Protein AF-A0A2E1UK47-F1 (afdb_monomer_lite)

Structure (mmCIF, N/CA/C/O backbone):
data_AF-A0A2E1UK47-F1
#
_entry.id   AF-A0A2E1UK47-F1
#
loop_
_atom_site.group_PDB
_atom_site.id
_atom_site.type_symbol
_atom_site.label_atom_id
_atom_site.label_alt_id
_atom_site.label_comp_id
_atom_site.label_asym_id
_atom_site.label_entity_id
_atom_site.label_seq_id
_atom_site.pdbx_PDB_ins_code
_atom_site.Cartn_x
_atom_site.Cartn_y
_atom_site.Cartn_z
_atom_site.occupancy
_atom_site.B_iso_or_equiv
_atom_site.auth_seq_id
_atom_site.auth_comp_id
_atom_site.auth_asym_id
_atom_site.auth_atom_id
_atom_site.pdbx_PDB_model_num
ATOM 1 N N . MET A 1 1 ? 25.876 14.463 -24.691 1.00 46.16 1 MET A N 1
ATOM 2 C CA . MET A 1 1 ? 25.428 14.426 -23.279 1.00 46.16 1 MET A CA 1
ATOM 3 C C . MET A 1 1 ? 24.892 13.033 -22.972 1.00 46.16 1 MET A C 1
ATOM 5 O O . MET A 1 1 ? 23.889 12.646 -23.553 1.00 46.16 1 MET A O 1
ATOM 9 N N . GLN A 1 2 ? 25.603 12.233 -22.170 1.00 40.22 2 GLN A N 1
ATOM 10 C CA . GLN A 1 2 ? 25.129 10.902 -21.774 1.00 40.22 2 GLN A CA 1
ATOM 11 C C . GLN A 1 2 ? 24.229 11.047 -20.547 1.00 40.22 2 GLN A C 1
ATOM 13 O O . GLN A 1 2 ? 24.690 11.440 -19.477 1.00 40.22 2 GLN A O 1
ATOM 18 N N . PHE A 1 3 ? 22.944 10.741 -20.700 1.00 48.66 3 PHE A N 1
ATOM 19 C CA . PHE A 1 3 ? 22.053 10.570 -19.560 1.00 48.66 3 PHE A CA 1
ATOM 20 C C . PHE A 1 3 ? 22.356 9.213 -18.932 1.00 48.66 3 PHE A C 1
ATOM 22 O O . PHE A 1 3 ? 21.842 8.182 -19.358 1.00 48.66 3 PHE A O 1
ATOM 29 N N . GLN A 1 4 ? 23.231 9.202 -17.929 1.00 43.00 4 GLN A N 1
ATOM 30 C CA . GLN A 1 4 ? 23.514 7.995 -17.168 1.00 43.00 4 GLN A CA 1
ATOM 31 C C . GLN A 1 4 ? 22.364 7.740 -16.189 1.00 43.00 4 GLN A C 1
ATOM 33 O O . GLN A 1 4 ? 22.422 8.088 -15.011 1.00 43.00 4 GLN A O 1
ATOM 38 N N . ASN A 1 5 ? 21.287 7.133 -16.690 1.00 52.78 5 ASN A N 1
ATOM 39 C CA . ASN A 1 5 ? 20.274 6.513 -15.848 1.00 52.78 5 ASN A CA 1
ATOM 40 C C . ASN A 1 5 ? 20.880 5.214 -15.292 1.00 52.78 5 ASN A C 1
ATOM 42 O O . ASN A 1 5 ? 20.668 4.126 -15.820 1.00 52.78 5 ASN A O 1
ATOM 46 N N . ASN A 1 6 ? 21.723 5.332 -14.262 1.00 50.56 6 ASN A N 1
ATOM 47 C CA . ASN A 1 6 ? 22.063 4.194 -13.413 1.00 50.56 6 ASN A CA 1
ATOM 48 C C . ASN A 1 6 ? 20.787 3.848 -12.646 1.00 50.56 6 ASN A C 1
ATOM 50 O O . ASN A 1 6 ? 20.544 4.379 -11.563 1.00 50.56 6 ASN A O 1
ATOM 54 N N . GLY A 1 7 ? 19.932 3.035 -13.269 1.00 53.78 7 GLY A N 1
ATOM 55 C CA . GLY A 1 7 ? 18.660 2.626 -12.699 1.00 53.78 7 GLY A CA 1
ATOM 56 C C . GLY A 1 7 ? 18.887 2.082 -11.297 1.00 53.78 7 GLY A C 1
ATOM 57 O O . GLY A 1 7 ? 19.613 1.107 -11.099 1.00 53.78 7 GLY A O 1
ATOM 58 N N . ALA A 1 8 ? 18.316 2.780 -10.318 1.00 58.91 8 ALA A N 1
ATOM 59 C CA . ALA A 1 8 ? 18.399 2.383 -8.929 1.00 58.91 8 ALA A CA 1
ATOM 60 C C . ALA A 1 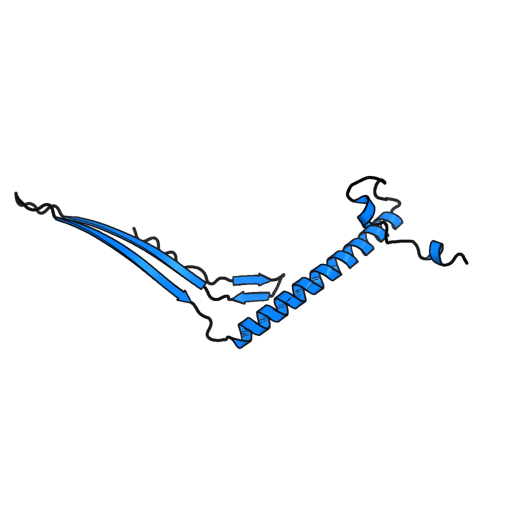8 ? 17.835 0.958 -8.783 1.00 58.91 8 ALA A C 1
ATOM 62 O O . ALA A 1 8 ? 16.843 0.625 -9.442 1.00 58.91 8 ALA A O 1
ATOM 63 N N . PRO A 1 9 ? 18.422 0.106 -7.923 1.00 59.72 9 PRO A N 1
ATOM 64 C CA . PRO A 1 9 ? 17.796 -1.168 -7.597 1.00 59.72 9 PRO A CA 1
ATOM 65 C C . PRO A 1 9 ? 16.376 -0.891 -7.089 1.00 59.72 9 PRO A C 1
ATOM 67 O O . PRO A 1 9 ? 16.173 0.021 -6.285 1.00 59.72 9 PRO A O 1
ATOM 70 N N . SER A 1 10 ? 15.381 -1.651 -7.553 1.00 64.69 10 SER A N 1
ATOM 71 C CA . SER A 1 10 ? 13.992 -1.492 -7.121 1.00 64.69 10 SER A CA 1
ATOM 72 C C . SER A 1 10 ? 13.896 -1.981 -5.685 1.00 64.69 10 SER A C 1
ATOM 74 O O . SER A 1 10 ? 13.682 -3.168 -5.427 1.00 64.69 10 SER A O 1
ATOM 76 N N . ARG A 1 11 ? 14.124 -1.068 -4.744 1.00 66.56 11 ARG A N 1
ATOM 77 C CA . ARG A 1 11 ? 13.942 -1.300 -3.316 1.00 66.56 11 ARG A CA 1
ATOM 78 C C . ARG A 1 11 ? 12.486 -1.003 -2.997 1.00 66.56 11 ARG A C 1
ATOM 80 O O . ARG A 1 11 ? 12.094 0.155 -2.904 1.00 66.56 11 ARG A O 1
ATOM 87 N N . GLN A 1 12 ? 11.678 -2.046 -2.874 1.00 68.50 12 GLN A N 1
ATOM 88 C CA . GLN A 1 12 ? 10.287 -1.920 -2.450 1.00 68.50 12 GLN A CA 1
ATOM 89 C C . GLN A 1 12 ? 10.248 -2.010 -0.923 1.00 68.50 12 GLN A C 1
ATOM 91 O O . GLN A 1 12 ? 10.657 -3.019 -0.347 1.00 68.50 12 GLN A O 1
ATOM 96 N N . SER A 1 13 ? 9.835 -0.928 -0.261 1.00 72.56 13 SER A N 1
ATOM 97 C CA . SER A 1 13 ? 9.722 -0.876 1.200 1.00 72.56 13 SER A CA 1
ATOM 98 C C . SER A 1 13 ? 8.322 -1.309 1.620 1.00 72.56 13 SER A C 1
ATOM 100 O O . SER A 1 13 ? 7.347 -0.615 1.341 1.00 72.56 13 SER A O 1
ATOM 102 N N . PHE A 1 14 ? 8.225 -2.442 2.305 1.00 69.69 14 PHE A N 1
ATOM 103 C CA . PHE A 1 14 ? 6.992 -2.953 2.885 1.00 69.69 14 PHE A CA 1
ATOM 104 C C . PHE A 1 14 ? 7.032 -2.691 4.394 1.00 69.69 14 PHE A C 1
ATOM 106 O O . PHE A 1 14 ? 7.728 -3.368 5.150 1.00 69.69 14 PHE A O 1
ATOM 113 N N . GLY A 1 15 ? 6.316 -1.658 4.838 1.00 68.06 15 GLY A N 1
ATOM 114 C CA . GLY A 1 15 ? 6.336 -1.215 6.234 1.00 68.06 15 GLY A CA 1
ATOM 115 C C . GLY A 1 15 ? 7.644 -0.526 6.645 1.00 68.06 15 GLY A C 1
ATOM 116 O O . GLY A 1 15 ? 8.493 -0.206 5.814 1.00 68.06 15 GLY A O 1
ATOM 117 N N . SER A 1 16 ? 7.789 -0.274 7.950 1.00 65.88 16 SER A N 1
ATOM 118 C CA . SER A 1 16 ? 8.867 0.563 8.500 1.00 65.88 16 SER A CA 1
ATOM 119 C C . SER A 1 16 ? 10.270 -0.038 8.357 1.00 65.88 16 SER A C 1
ATOM 121 O O . SER A 1 16 ? 11.228 0.723 8.380 1.00 65.88 16 SER A O 1
ATOM 123 N N . ASN A 1 17 ? 10.410 -1.367 8.236 1.00 69.81 17 ASN A N 1
ATOM 124 C CA . ASN A 1 17 ? 11.709 -2.045 8.392 1.00 69.81 17 ASN A CA 1
ATOM 125 C C . ASN A 1 17 ? 12.007 -3.159 7.366 1.00 69.81 17 ASN A C 1
ATOM 127 O O . ASN A 1 17 ? 13.050 -3.799 7.477 1.00 69.81 17 ASN A O 1
ATOM 131 N N . ILE A 1 18 ? 11.140 -3.426 6.378 1.00 71.88 18 ILE A N 1
ATOM 132 C CA . ILE A 1 18 ? 11.381 -4.488 5.381 1.00 71.88 18 ILE A CA 1
ATOM 133 C C . ILE A 1 18 ? 11.571 -3.854 4.006 1.00 71.88 18 ILE A C 1
ATOM 135 O O . ILE A 1 18 ? 10.609 -3.441 3.369 1.00 71.88 18 ILE A O 1
ATOM 139 N N . SER A 1 19 ? 12.819 -3.785 3.536 1.00 75.06 19 SER A N 1
ATOM 140 C CA . SER A 1 19 ? 13.135 -3.362 2.167 1.00 75.06 19 SER A CA 1
ATOM 141 C C . SER A 1 19 ? 13.491 -4.576 1.314 1.00 75.06 19 SER A C 1
ATOM 143 O O . SER A 1 19 ? 14.529 -5.200 1.542 1.00 75.06 19 SER A O 1
ATOM 145 N N . CYS A 1 20 ? 12.659 -4.895 0.328 1.00 76.44 20 CYS A N 1
ATOM 146 C CA . CYS A 1 20 ? 12.900 -5.981 -0.613 1.00 76.44 20 CYS A CA 1
ATOM 147 C C . CYS A 1 20 ? 13.600 -5.448 -1.866 1.00 76.44 20 CYS A C 1
ATOM 149 O O . CYS A 1 20 ? 13.120 -4.506 -2.498 1.00 76.44 20 CYS A O 1
ATOM 151 N N . ASN A 1 21 ? 14.717 -6.072 -2.244 1.00 75.12 21 ASN A N 1
ATOM 152 C CA . ASN A 1 21 ? 15.383 -5.811 -3.518 1.00 75.12 21 ASN A CA 1
ATOM 153 C C . ASN A 1 21 ? 14.743 -6.697 -4.594 1.00 75.12 21 ASN A C 1
ATOM 155 O O . ASN A 1 21 ? 14.877 -7.922 -4.553 1.00 75.12 21 ASN A O 1
ATOM 159 N N . GLY A 1 22 ? 14.023 -6.078 -5.526 1.00 73.81 22 GLY A N 1
ATOM 160 C CA . GLY A 1 22 ? 13.486 -6.750 -6.709 1.00 73.81 22 GLY A CA 1
ATOM 161 C C . GLY A 1 22 ? 14.510 -6.849 -7.839 1.00 73.81 22 GLY A C 1
ATOM 162 O O . GLY A 1 22 ? 15.512 -6.131 -7.850 1.00 73.81 22 GLY A O 1
ATOM 163 N N . SER A 1 23 ? 14.240 -7.731 -8.802 1.00 74.62 23 SER A N 1
ATOM 164 C CA . SER A 1 23 ? 14.942 -7.720 -10.086 1.00 74.62 23 SER A CA 1
ATOM 165 C C . SER A 1 23 ? 14.576 -6.446 -10.845 1.00 74.62 23 SER A C 1
ATOM 167 O O . SER A 1 23 ? 13.389 -6.166 -11.018 1.00 74.62 23 SER A O 1
ATOM 169 N N . THR A 1 24 ? 15.566 -5.700 -11.327 1.00 72.75 24 THR A N 1
ATOM 170 C CA . THR A 1 24 ? 15.332 -4.513 -12.159 1.00 72.75 24 THR A CA 1
ATOM 171 C C . THR A 1 24 ? 15.821 -4.701 -13.577 1.00 72.75 24 THR A C 1
ATOM 173 O O . THR A 1 24 ? 16.807 -5.390 -13.841 1.00 72.75 24 THR A O 1
ATOM 176 N N . MET A 1 25 ? 15.118 -4.043 -14.493 1.00 74.88 25 MET A N 1
ATOM 177 C CA . MET A 1 25 ? 15.555 -3.840 -15.863 1.00 74.88 25 MET A CA 1
ATOM 178 C C . MET A 1 25 ? 15.711 -2.338 -16.078 1.00 74.88 25 MET A C 1
ATOM 180 O O . MET A 1 25 ? 14.733 -1.597 -15.981 1.00 74.88 25 MET A O 1
ATOM 184 N N . THR A 1 26 ? 16.934 -1.897 -16.354 1.00 76.50 26 THR A N 1
ATOM 185 C CA . THR A 1 26 ? 17.237 -0.501 -16.676 1.00 76.50 26 THR A CA 1
ATOM 186 C C . THR A 1 26 ? 17.403 -0.371 -18.181 1.00 76.50 26 THR A C 1
ATOM 188 O O . THR A 1 26 ? 18.232 -1.058 -18.778 1.00 76.50 26 THR A O 1
ATOM 191 N N . PHE A 1 27 ? 16.612 0.509 -18.786 1.00 78.19 27 PHE A N 1
ATOM 192 C CA . PHE A 1 27 ? 16.661 0.830 -20.207 1.00 78.19 27 PHE A CA 1
ATOM 193 C C . PHE A 1 27 ? 17.247 2.233 -20.390 1.00 78.19 27 PHE A C 1
ATOM 195 O O . PHE A 1 27 ? 16.650 3.213 -19.945 1.00 78.19 27 PHE A O 1
ATOM 202 N N . SER A 1 28 ? 18.408 2.313 -21.041 1.00 81.44 28 SER A N 1
ATOM 203 C CA . SER A 1 28 ? 19.162 3.553 -21.242 1.00 81.44 28 SER A CA 1
ATOM 204 C C . SER A 1 28 ? 19.404 3.788 -22.738 1.00 81.44 28 SER A C 1
ATOM 206 O O . SER A 1 28 ? 20.369 3.253 -23.292 1.00 81.44 28 SER A O 1
ATOM 208 N N . PRO A 1 29 ? 18.539 4.550 -23.429 1.00 80.88 29 PRO A N 1
ATOM 209 C CA . PRO A 1 29 ? 18.780 4.952 -24.810 1.00 80.88 29 PRO A CA 1
ATOM 210 C C . PRO A 1 29 ? 19.872 6.029 -24.872 1.00 80.88 29 PRO A C 1
ATOM 212 O O . PRO A 1 29 ? 19.933 6.911 -24.013 1.00 80.88 29 PRO A O 1
ATOM 215 N N . PHE A 1 30 ? 20.721 5.984 -25.897 1.00 78.88 30 PHE A N 1
ATOM 216 C CA . PHE A 1 30 ? 21.703 7.028 -26.172 1.00 78.88 30 PHE A CA 1
ATOM 217 C C . PHE A 1 30 ? 21.690 7.435 -27.646 1.00 78.88 30 PHE A C 1
ATOM 219 O O . PHE A 1 30 ? 21.491 6.627 -28.551 1.00 78.88 30 PHE A O 1
ATOM 226 N N . TYR A 1 31 ? 21.921 8.723 -27.869 1.00 75.12 31 TYR A N 1
ATOM 227 C CA . TYR A 1 31 ? 22.078 9.318 -29.186 1.00 75.12 31 TYR A CA 1
ATOM 228 C C . TYR A 1 31 ? 23.377 10.121 -29.191 1.00 75.12 31 TYR A C 1
ATOM 230 O O . TYR A 1 31 ? 23.592 10.978 -28.327 1.00 75.12 31 TYR A O 1
ATOM 238 N N . MET A 1 32 ? 24.262 9.806 -30.130 1.00 72.75 32 MET A N 1
ATOM 239 C CA . MET A 1 32 ? 25.529 10.488 -30.356 1.00 72.75 32 MET A CA 1
ATOM 240 C C . MET A 1 32 ? 25.570 10.963 -31.808 1.00 72.75 32 MET A C 1
ATOM 242 O O . MET A 1 32 ? 25.881 10.185 -32.706 1.00 72.75 32 MET A O 1
ATOM 246 N N . GLY A 1 33 ? 25.264 12.241 -32.022 1.00 74.31 33 GLY A N 1
ATOM 247 C CA . GLY A 1 33 ? 25.574 12.931 -33.272 1.00 74.31 33 GLY A CA 1
ATOM 248 C C . GLY A 1 33 ? 27.003 13.465 -33.224 1.00 74.31 33 GLY A C 1
ATOM 249 O O . GLY A 1 33 ? 27.404 14.044 -32.209 1.00 74.31 33 GLY A O 1
ATOM 250 N N . ASN A 1 34 ? 27.772 13.240 -34.284 1.00 67.19 34 ASN A N 1
ATOM 251 C CA . ASN A 1 34 ? 29.034 13.926 -34.520 1.00 67.19 34 ASN A CA 1
ATOM 252 C C . ASN A 1 34 ? 28.976 14.594 -35.896 1.00 67.19 34 ASN A C 1
ATOM 254 O O . ASN A 1 34 ? 28.799 13.903 -36.900 1.00 67.19 34 ASN A O 1
ATOM 258 N N . ASP A 1 35 ? 29.140 15.915 -35.898 1.00 65.06 35 ASP A N 1
ATOM 259 C CA . ASP A 1 35 ? 29.272 16.732 -37.094 1.00 65.06 35 ASP A CA 1
ATOM 260 C C . ASP A 1 35 ? 30.745 17.127 -37.206 1.00 65.06 35 ASP A C 1
ATOM 262 O O . ASP A 1 35 ? 31.233 17.988 -36.468 1.00 65.06 35 ASP A O 1
ATOM 266 N N . THR A 1 36 ? 31.481 16.472 -38.102 1.00 62.38 36 THR A N 1
ATOM 267 C CA . THR A 1 36 ? 32.843 16.895 -38.442 1.00 62.38 36 THR A CA 1
ATOM 268 C C . THR A 1 36 ? 32.811 17.620 -39.776 1.00 62.38 36 THR A C 1
ATOM 270 O O . THR A 1 36 ? 32.524 17.005 -40.802 1.00 62.38 36 THR A O 1
ATOM 273 N N . GLU A 1 37 ? 33.128 18.913 -39.763 1.00 61.59 37 GLU A N 1
ATOM 274 C CA . GLU A 1 37 ? 33.348 19.713 -40.966 1.00 61.59 37 GLU A CA 1
ATOM 275 C C . GLU A 1 37 ? 34.862 19.783 -41.243 1.00 61.59 37 GLU A C 1
ATOM 277 O O . GLU A 1 37 ? 35.576 20.561 -40.601 1.00 61.59 37 GLU A O 1
ATOM 282 N N . PRO A 1 38 ? 35.417 18.923 -42.117 1.00 57.09 38 PRO A N 1
ATOM 283 C CA . PRO A 1 38 ? 36.799 19.058 -42.548 1.00 57.09 38 PRO A CA 1
ATOM 284 C C . PRO A 1 38 ? 36.951 20.338 -43.383 1.00 57.09 38 PRO A C 1
ATOM 286 O O . PRO A 1 38 ? 36.113 20.652 -44.222 1.00 57.09 38 PRO A O 1
ATOM 289 N N . GLN A 1 39 ? 38.044 21.076 -43.168 1.00 58.12 39 GLN A N 1
ATOM 290 C CA . GLN A 1 39 ? 38.432 22.284 -43.918 1.00 58.12 39 GLN A CA 1
ATOM 291 C C . GLN A 1 39 ? 38.891 21.941 -45.358 1.00 58.12 39 GLN A C 1
ATOM 293 O O . GLN A 1 39 ? 39.997 22.285 -45.767 1.00 58.12 39 GLN A O 1
ATOM 298 N N . THR A 1 40 ? 38.079 21.201 -46.112 1.00 59.06 40 THR A N 1
ATOM 299 C CA . THR A 1 40 ? 38.311 20.811 -47.511 1.00 59.06 40 THR A CA 1
ATOM 300 C C . THR A 1 40 ? 36.972 20.764 -48.240 1.00 59.06 40 THR A C 1
ATOM 302 O O . THR A 1 40 ? 36.004 20.245 -47.694 1.00 59.06 40 THR A O 1
ATOM 305 N N . GLU A 1 41 ? 36.944 21.280 -49.468 1.00 57.91 41 GLU A N 1
ATOM 306 C CA . GLU A 1 41 ? 35.768 21.702 -50.253 1.00 57.91 41 GLU A CA 1
ATOM 307 C C . GLU A 1 41 ? 34.646 20.658 -50.504 1.00 57.91 41 GLU A C 1
ATOM 309 O O . GLU A 1 41 ? 33.603 21.049 -51.009 1.00 57.91 41 GLU A O 1
ATOM 314 N N . ASP A 1 42 ? 34.789 19.378 -50.117 1.00 54.94 42 ASP A N 1
ATOM 315 C CA . ASP A 1 42 ? 33.908 18.279 -50.577 1.00 54.94 42 ASP A CA 1
ATOM 316 C C . ASP A 1 42 ? 33.542 17.188 -49.532 1.00 54.94 42 ASP A C 1
ATOM 318 O O . ASP A 1 42 ? 33.310 16.034 -49.894 1.00 54.94 42 ASP A O 1
ATOM 322 N N . GLY A 1 43 ? 33.472 17.471 -48.223 1.00 55.72 43 GLY A N 1
ATOM 323 C CA . GLY A 1 43 ? 33.283 16.369 -47.258 1.00 55.72 43 GLY A CA 1
ATOM 324 C C . GLY A 1 43 ? 32.549 16.660 -45.959 1.00 55.72 43 GLY A C 1
ATOM 325 O O . GLY A 1 43 ? 33.133 16.457 -44.904 1.00 55.72 43 GLY A O 1
ATOM 326 N N . TYR A 1 44 ? 31.274 17.050 -45.983 1.00 56.25 44 TYR A N 1
ATOM 327 C CA . TYR A 1 44 ? 30.462 17.041 -44.758 1.00 56.25 44 TYR A CA 1
ATOM 328 C C . TYR A 1 44 ? 30.146 15.593 -44.345 1.00 56.25 44 TYR A C 1
ATOM 330 O O . TYR A 1 44 ? 29.430 14.879 -45.049 1.00 56.25 44 TYR A O 1
ATOM 338 N N . VAL A 1 45 ? 30.702 15.140 -43.216 1.00 60.72 45 VAL A N 1
ATOM 339 C CA . VAL A 1 45 ? 30.450 13.797 -42.674 1.00 60.72 45 VAL A CA 1
ATOM 340 C C . VAL A 1 45 ? 29.530 13.927 -41.467 1.00 60.72 45 VAL A C 1
ATOM 342 O O . VAL A 1 45 ? 29.969 14.310 -40.384 1.00 60.72 45 VAL A O 1
ATOM 345 N N . ILE A 1 46 ? 28.254 13.587 -41.662 1.00 61.59 46 ILE A N 1
ATOM 346 C CA . ILE A 1 46 ? 27.282 13.430 -40.576 1.00 61.59 46 ILE A CA 1
ATOM 347 C C . ILE A 1 46 ? 27.370 11.991 -40.079 1.00 61.59 46 ILE A C 1
ATOM 349 O O . ILE A 1 46 ? 27.097 11.052 -40.830 1.00 61.59 46 ILE A O 1
ATOM 353 N N . SER A 1 47 ? 27.730 11.802 -38.812 1.00 65.31 47 SER A N 1
ATOM 354 C CA . SER A 1 47 ? 27.679 10.492 -38.166 1.00 65.31 47 SER A CA 1
ATOM 355 C C . SER A 1 47 ? 26.625 10.499 -37.064 1.00 65.31 47 SER A C 1
ATOM 357 O O . SER A 1 47 ? 26.885 10.935 -35.942 1.00 65.31 47 SER A O 1
ATOM 359 N N . GLU A 1 48 ? 25.452 9.941 -37.356 1.00 68.12 48 GLU A N 1
ATOM 360 C CA . GLU A 1 48 ? 24.376 9.734 -36.382 1.00 68.12 48 GLU A CA 1
ATOM 361 C C . GLU A 1 48 ? 24.454 8.319 -35.792 1.00 68.12 48 GLU A C 1
ATOM 363 O O . GLU A 1 48 ? 24.034 7.338 -36.405 1.00 68.12 48 GLU A O 1
ATOM 368 N N . ASN A 1 49 ? 24.995 8.194 -34.578 1.00 68.94 49 ASN A N 1
ATOM 369 C CA . ASN A 1 49 ? 25.023 6.930 -33.847 1.00 68.94 49 ASN A CA 1
ATOM 370 C C . ASN A 1 49 ? 23.868 6.891 -32.844 1.00 68.94 49 ASN A C 1
ATOM 372 O O . ASN A 1 49 ? 23.878 7.591 -31.828 1.00 68.94 49 ASN A O 1
ATOM 376 N N . TRP A 1 50 ? 22.877 6.049 -33.111 1.00 81.38 50 TRP A N 1
ATOM 377 C CA . TRP A 1 50 ? 21.802 5.743 -32.174 1.00 81.38 50 TRP A CA 1
ATOM 378 C C . TRP A 1 50 ? 22.035 4.362 -31.561 1.00 81.38 50 TRP A C 1
ATOM 380 O O . TRP A 1 50 ? 22.476 3.427 -32.228 1.00 81.38 50 TRP A O 1
ATOM 390 N N . GLY A 1 51 ? 21.748 4.227 -30.273 1.00 80.31 51 GLY A N 1
ATOM 391 C CA . GLY A 1 51 ? 21.883 2.959 -29.578 1.00 80.31 51 GLY A CA 1
ATOM 392 C C . GLY A 1 51 ? 21.040 2.916 -28.319 1.00 80.31 51 GLY A C 1
ATOM 393 O O . GLY A 1 51 ? 20.525 3.921 -27.832 1.00 80.31 51 GLY A O 1
ATOM 394 N N . PHE A 1 52 ? 20.873 1.719 -2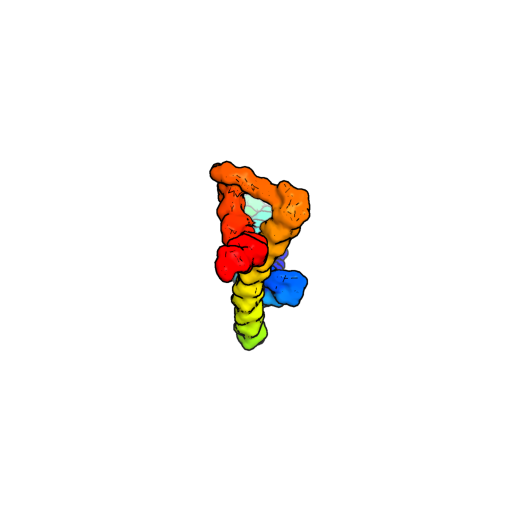7.779 1.00 80.44 52 PHE A N 1
ATOM 395 C CA . PHE A 1 52 ? 20.217 1.534 -26.498 1.00 80.44 52 PHE A CA 1
ATOM 396 C C . PHE A 1 52 ? 20.954 0.469 -25.704 1.00 80.44 52 PHE A C 1
ATOM 398 O O . PHE A 1 52 ? 21.455 -0.511 -26.252 1.00 80.44 52 PHE A O 1
ATOM 405 N N . GLN A 1 53 ? 21.028 0.678 -24.397 1.00 76.12 53 GLN A N 1
ATOM 406 C CA . GLN A 1 53 ? 21.607 -0.268 -23.463 1.00 76.12 53 GLN A CA 1
ATOM 407 C C . GLN A 1 53 ? 20.505 -0.812 -22.561 1.00 76.12 53 GLN A C 1
ATOM 409 O O . GLN A 1 53 ? 19.727 -0.053 -21.981 1.00 76.12 53 GLN A O 1
ATOM 414 N N . ILE A 1 54 ? 20.457 -2.136 -22.427 1.00 80.38 54 ILE A N 1
ATOM 415 C CA . ILE A 1 54 ? 19.586 -2.817 -21.471 1.00 80.38 54 ILE A CA 1
ATOM 416 C C . ILE A 1 54 ? 20.471 -3.447 -20.401 1.00 80.38 54 ILE A C 1
ATOM 418 O O . ILE A 1 54 ? 21.360 -4.238 -20.712 1.00 80.38 54 ILE A O 1
ATOM 422 N N . ASN A 1 55 ? 20.233 -3.096 -19.139 1.00 78.06 55 ASN A N 1
ATOM 423 C CA . ASN A 1 55 ? 20.877 -3.725 -17.993 1.00 78.06 55 ASN A CA 1
ATOM 424 C C . ASN A 1 55 ? 19.842 -4.532 -17.205 1.00 78.06 55 ASN A C 1
ATOM 426 O O . ASN A 1 55 ? 18.849 -3.982 -16.729 1.00 78.06 55 ASN A O 1
ATOM 430 N N . PHE A 1 56 ? 20.086 -5.833 -17.067 1.00 74.31 56 PHE A N 1
ATOM 431 C CA . PHE A 1 56 ? 19.291 -6.716 -16.224 1.00 74.31 56 PHE A CA 1
ATOM 432 C C . PHE A 1 56 ? 20.043 -6.961 -14.920 1.00 74.31 56 PHE A C 1
ATOM 434 O O . PHE A 1 56 ? 21.110 -7.572 -14.912 1.00 74.31 56 PHE A O 1
ATOM 441 N N . SER A 1 57 ? 19.470 -6.510 -13.811 1.00 76.44 57 SER A N 1
ATOM 442 C CA . SER A 1 57 ? 19.992 -6.756 -12.471 1.00 76.44 57 SER A CA 1
ATOM 443 C C . SER A 1 57 ? 19.107 -7.790 -11.784 1.00 76.44 57 SER A C 1
ATOM 445 O O . SER A 1 57 ? 18.016 -7.478 -11.308 1.00 76.44 57 SER A O 1
ATOM 447 N N . VAL A 1 58 ? 19.567 -9.044 -11.755 1.00 77.19 58 VAL A N 1
ATOM 448 C CA . VAL A 1 58 ? 18.870 -10.155 -11.093 1.00 77.19 58 VAL A CA 1
ATOM 449 C C . VAL A 1 58 ? 19.594 -10.488 -9.786 1.00 77.19 58 VAL A C 1
ATOM 451 O O . VAL A 1 58 ? 20.790 -10.784 -9.820 1.00 77.19 58 VAL A O 1
ATOM 454 N N . PRO A 1 59 ? 18.916 -10.471 -8.625 1.00 70.00 59 PRO A N 1
ATOM 455 C CA . PRO A 1 59 ? 19.539 -10.872 -7.372 1.00 70.00 59 PRO A CA 1
ATOM 456 C C . PRO A 1 59 ? 19.902 -12.365 -7.415 1.00 70.00 59 PRO A C 1
ATOM 458 O O . PRO A 1 59 ? 19.052 -13.215 -7.680 1.00 70.00 59 PRO A O 1
ATOM 461 N N . LEU A 1 60 ? 21.160 -12.702 -7.110 1.00 78.00 60 LEU A N 1
ATOM 462 C CA . LEU A 1 60 ? 21.625 -14.098 -7.027 1.00 78.00 60 LEU A CA 1
ATOM 463 C C . LEU A 1 60 ? 20.957 -14.875 -5.875 1.00 78.00 60 LEU A C 1
ATOM 465 O O . LEU A 1 60 ? 20.812 -16.095 -5.941 1.00 78.00 60 LEU A O 1
ATOM 469 N N . ASN A 1 61 ? 20.493 -14.172 -4.839 1.00 75.75 61 ASN A N 1
ATOM 470 C CA . ASN A 1 61 ? 19.868 -14.763 -3.658 1.00 75.75 61 ASN A CA 1
ATOM 471 C C . ASN A 1 61 ? 18.348 -14.878 -3.815 1.00 75.75 61 ASN A C 1
ATOM 473 O O . ASN A 1 61 ? 17.587 -14.092 -3.253 1.00 75.75 61 ASN A O 1
ATOM 477 N N . ARG A 1 62 ? 17.899 -15.900 -4.550 1.00 77.19 62 ARG A N 1
ATOM 478 C CA . ARG A 1 62 ? 16.463 -16.196 -4.729 1.00 77.19 62 ARG A CA 1
ATOM 479 C C . ARG A 1 62 ? 15.738 -16.518 -3.423 1.00 77.19 62 ARG A C 1
ATOM 481 O O . ARG A 1 62 ? 14.542 -16.263 -3.313 1.00 77.19 62 ARG A O 1
ATOM 488 N N . ASP A 1 63 ? 16.445 -17.094 -2.456 1.00 81.88 63 ASP A N 1
ATOM 489 C CA . ASP A 1 63 ? 15.866 -17.466 -1.167 1.00 81.88 63 ASP A CA 1
ATOM 490 C C . ASP A 1 63 ? 15.449 -16.231 -0.353 1.00 81.88 63 ASP A C 1
ATOM 492 O O . ASP A 1 63 ? 14.303 -16.133 0.082 1.00 81.88 63 ASP A O 1
ATOM 496 N N . LEU A 1 64 ? 16.323 -15.223 -0.269 1.00 77.81 64 LEU A N 1
ATOM 497 C CA . LEU A 1 64 ? 16.027 -13.961 0.413 1.00 77.81 64 LEU A CA 1
ATOM 498 C C . LEU A 1 64 ? 14.858 -13.215 -0.236 1.00 77.81 64 LEU A C 1
ATOM 500 O O . LEU A 1 64 ? 14.014 -12.674 0.473 1.00 77.81 64 LEU A O 1
ATOM 504 N N . THR A 1 65 ? 14.764 -13.217 -1.569 1.00 78.25 65 THR A N 1
ATOM 505 C CA . THR A 1 65 ? 13.626 -12.608 -2.275 1.00 78.25 65 THR A CA 1
ATOM 506 C C . THR A 1 65 ? 12.310 -13.296 -1.909 1.00 78.25 65 THR A C 1
ATOM 508 O O . THR A 1 65 ? 11.354 -12.610 -1.558 1.00 78.25 65 THR A O 1
ATOM 511 N N . LYS A 1 66 ? 12.274 -14.637 -1.892 1.00 82.62 66 LYS A N 1
ATOM 512 C CA . LYS A 1 66 ? 11.081 -15.405 -1.488 1.00 82.62 66 LYS A CA 1
ATOM 513 C C . LYS A 1 66 ? 10.712 -15.185 -0.023 1.00 82.62 66 LYS A C 1
ATOM 515 O O . LYS A 1 66 ? 9.534 -15.094 0.311 1.00 82.62 66 LYS A O 1
ATOM 520 N N . GLN A 1 67 ? 11.700 -15.111 0.868 1.00 83.19 67 GLN A N 1
ATOM 521 C CA . GLN A 1 67 ? 11.452 -14.785 2.271 1.00 83.19 67 GLN A CA 1
ATOM 522 C C . GLN A 1 67 ? 10.871 -13.372 2.416 1.00 83.19 67 GLN A C 1
ATOM 524 O O . GLN A 1 67 ? 9.923 -13.175 3.173 1.00 83.19 67 GLN A O 1
ATOM 529 N N . CYS A 1 68 ? 11.390 -12.405 1.657 1.00 84.19 68 CYS A N 1
ATOM 530 C CA . CYS A 1 68 ? 10.899 -11.029 1.666 1.00 84.19 68 CYS A CA 1
ATOM 531 C C . CYS A 1 68 ? 9.458 -10.923 1.155 1.00 84.19 68 CYS A C 1
ATOM 533 O O . CYS A 1 68 ? 8.646 -10.237 1.768 1.00 84.19 68 CYS A O 1
ATOM 535 N N . GLU A 1 69 ? 9.119 -11.660 0.097 1.00 83.06 69 GLU A N 1
ATOM 536 C CA . GLU A 1 69 ? 7.757 -11.763 -0.434 1.00 83.06 69 GLU A CA 1
ATOM 537 C C . GLU A 1 69 ? 6.779 -12.310 0.618 1.00 83.06 69 GLU A C 1
ATOM 539 O O . GLU A 1 69 ? 5.786 -11.657 0.928 1.00 83.06 69 GLU A O 1
ATOM 544 N N . ARG A 1 70 ? 7.115 -13.419 1.291 1.00 86.75 70 ARG A N 1
ATOM 545 C CA . ARG A 1 70 ? 6.291 -13.975 2.386 1.00 86.75 70 ARG A CA 1
ATOM 546 C C . ARG A 1 70 ? 6.118 -13.008 3.557 1.00 86.75 70 ARG A C 1
ATOM 548 O O . ARG A 1 70 ? 5.050 -12.939 4.171 1.00 86.75 70 ARG A O 1
ATOM 555 N N . MET A 1 71 ? 7.175 -12.273 3.906 1.00 84.69 71 MET A N 1
ATOM 556 C CA . MET A 1 71 ? 7.105 -11.247 4.948 1.00 84.69 71 MET A CA 1
ATOM 557 C C . MET A 1 71 ? 6.217 -10.074 4.520 1.00 84.69 71 MET A C 1
ATOM 559 O O . MET A 1 71 ? 5.449 -9.574 5.342 1.00 84.69 71 MET A O 1
ATOM 563 N N . ALA A 1 72 ? 6.285 -9.656 3.255 1.00 84.00 72 ALA A N 1
ATOM 564 C CA . ALA A 1 72 ? 5.425 -8.616 2.701 1.00 84.00 72 ALA A CA 1
ATOM 565 C C . ALA A 1 72 ? 3.950 -9.046 2.719 1.00 84.00 72 ALA A C 1
ATOM 567 O O . ALA A 1 72 ? 3.110 -8.303 3.226 1.00 84.00 72 ALA A O 1
ATOM 568 N N . GLU A 1 73 ? 3.638 -10.266 2.276 1.00 86.75 73 GLU A N 1
ATOM 569 C CA . GLU A 1 73 ? 2.288 -10.839 2.351 1.00 86.75 73 GLU A CA 1
ATOM 570 C C . GLU A 1 73 ? 1.766 -10.868 3.791 1.00 86.75 73 GLU A C 1
ATOM 572 O O . GLU A 1 73 ? 0.665 -10.394 4.076 1.00 86.75 73 GLU A O 1
ATOM 577 N N . SER A 1 74 ? 2.585 -11.356 4.725 1.00 86.69 74 SER A N 1
ATOM 578 C CA . SER A 1 74 ? 2.226 -11.412 6.144 1.00 86.69 74 SER A CA 1
ATOM 579 C C . SER A 1 74 ? 1.970 -10.022 6.727 1.00 86.69 74 SER A C 1
ATOM 581 O O . SER A 1 74 ? 1.054 -9.847 7.529 1.00 86.69 74 SER A O 1
ATOM 583 N N . GLN A 1 75 ? 2.752 -9.017 6.324 1.00 84.62 75 GLN A N 1
ATOM 584 C CA . GLN A 1 75 ? 2.530 -7.635 6.741 1.00 84.62 75 GLN A CA 1
ATOM 585 C C . GLN A 1 75 ? 1.237 -7.054 6.176 1.00 84.62 75 GLN A C 1
ATOM 587 O O . GLN A 1 75 ? 0.529 -6.364 6.901 1.00 84.62 75 GLN A O 1
ATOM 592 N N . ILE A 1 76 ? 0.886 -7.354 4.926 1.00 83.56 76 ILE A N 1
ATOM 593 C CA . ILE A 1 76 ? -0.383 -6.909 4.338 1.00 83.56 76 ILE A CA 1
ATOM 594 C C . ILE A 1 76 ? -1.567 -7.472 5.136 1.00 83.56 76 ILE A C 1
ATOM 596 O O . ILE A 1 76 ? -2.499 -6.731 5.454 1.00 83.56 76 ILE A O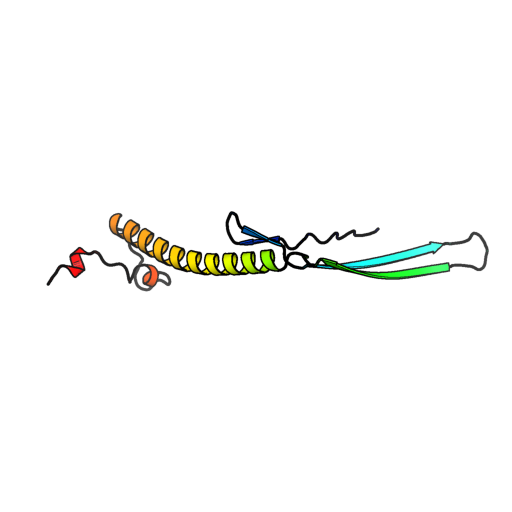 1
ATOM 600 N N . GLN A 1 77 ? -1.506 -8.749 5.526 1.00 87.06 77 GLN A N 1
ATOM 601 C CA . GLN A 1 77 ? -2.552 -9.363 6.350 1.00 87.06 77 GLN A CA 1
ATOM 602 C C . GLN A 1 77 ? -2.625 -8.749 7.752 1.00 87.06 77 GLN A C 1
ATOM 604 O O . GLN A 1 77 ? -3.715 -8.421 8.221 1.00 87.06 77 GLN A O 1
ATOM 609 N N . LYS A 1 78 ? -1.475 -8.527 8.404 1.00 87.06 78 LYS A N 1
ATOM 610 C CA . LYS A 1 78 ? -1.419 -7.853 9.712 1.00 87.06 78 LYS A CA 1
ATOM 611 C C . LYS A 1 78 ? -1.984 -6.436 9.648 1.00 87.06 78 LYS A C 1
ATOM 613 O O . LYS A 1 78 ? -2.837 -6.102 10.456 1.00 87.06 78 LYS A O 1
ATOM 618 N N . ASN A 1 79 ? -1.612 -5.652 8.636 1.00 86.19 79 ASN A N 1
ATOM 619 C CA . ASN A 1 79 ? -2.111 -4.289 8.446 1.00 86.19 79 ASN A CA 1
ATOM 620 C C . ASN A 1 79 ? -3.637 -4.239 8.287 1.00 86.19 79 ASN A C 1
ATOM 622 O O . ASN A 1 79 ? -4.274 -3.295 8.752 1.00 86.19 79 ASN A O 1
ATOM 626 N N . LYS A 1 80 ? -4.236 -5.249 7.644 1.00 88.25 80 LYS A N 1
ATOM 627 C CA . LYS A 1 80 ? -5.693 -5.346 7.515 1.00 88.25 80 LYS A CA 1
ATOM 628 C C . LYS A 1 80 ? -6.363 -5.588 8.870 1.00 88.25 80 LYS A C 1
ATOM 630 O O . LYS A 1 80 ? -7.319 -4.892 9.202 1.00 88.25 80 LYS A O 1
ATOM 635 N N . LEU A 1 81 ? -5.837 -6.526 9.655 1.00 88.50 81 LEU A N 1
ATOM 636 C CA . LEU A 1 81 ? -6.348 -6.809 10.997 1.00 88.50 81 LEU A CA 1
ATOM 637 C C . LEU A 1 81 ? -6.146 -5.618 11.946 1.00 88.50 81 LEU A C 1
ATOM 639 O O . LEU A 1 81 ? -7.061 -5.242 12.676 1.00 88.50 81 LEU A O 1
ATOM 643 N N . ASP A 1 82 ? -4.976 -4.981 11.898 1.00 88.62 82 ASP A N 1
ATOM 644 C CA . ASP A 1 82 ? -4.665 -3.805 12.709 1.00 88.62 82 ASP A CA 1
ATOM 645 C C . ASP A 1 82 ? -5.575 -2.624 12.355 1.00 88.62 82 ASP A C 1
ATOM 647 O O . ASP A 1 82 ? -6.026 -1.906 13.245 1.00 88.62 82 ASP A O 1
ATOM 651 N N . PHE A 1 83 ? -5.920 -2.440 11.078 1.00 88.19 83 PHE A N 1
ATOM 652 C CA . PHE A 1 83 ? -6.900 -1.434 10.668 1.00 88.19 83 PHE A CA 1
ATOM 653 C C . PHE A 1 83 ? -8.275 -1.675 11.308 1.00 88.19 83 PHE A C 1
ATOM 655 O O . PHE A 1 83 ? -8.899 -0.737 11.813 1.00 88.19 83 PHE A O 1
ATOM 662 N N . GLU A 1 84 ? -8.741 -2.924 11.324 1.00 87.56 84 GLU A N 1
ATOM 663 C CA . GLU A 1 84 ? -10.012 -3.301 11.951 1.00 87.56 84 GLU A CA 1
ATOM 664 C C . GLU A 1 84 ? -9.976 -3.096 13.473 1.00 87.56 84 GLU A C 1
ATOM 666 O O . GLU A 1 84 ? -10.908 -2.526 14.049 1.00 87.56 84 GLU A O 1
ATOM 671 N N . LEU A 1 85 ? -8.870 -3.464 14.122 1.00 88.19 85 LEU A N 1
ATOM 672 C CA . LEU A 1 85 ? -8.678 -3.261 15.556 1.00 88.19 85 LEU A CA 1
ATOM 673 C C . LEU A 1 85 ? -8.620 -1.771 15.926 1.00 88.19 85 LEU A C 1
ATOM 675 O O . LEU A 1 85 ? -9.284 -1.338 16.869 1.00 88.19 85 LEU A O 1
ATOM 679 N N . VAL A 1 86 ? -7.866 -0.963 15.174 1.00 90.56 86 VAL A N 1
ATOM 680 C CA . VAL A 1 86 ? -7.771 0.492 15.377 1.00 90.56 86 VAL A CA 1
ATOM 681 C C . VAL A 1 86 ? -9.131 1.150 15.183 1.00 90.56 86 VAL A C 1
ATOM 683 O O . VAL A 1 86 ? -9.505 2.028 15.964 1.00 90.56 86 VAL A O 1
ATOM 686 N N . ARG A 1 87 ? -9.901 0.708 14.185 1.00 88.81 87 ARG A N 1
ATOM 687 C CA . ARG A 1 87 ? -11.280 1.152 13.978 1.00 88.81 87 ARG A CA 1
ATOM 688 C C . ARG A 1 87 ? -12.137 0.864 15.212 1.00 88.81 87 ARG A C 1
ATOM 690 O O . ARG A 1 87 ? -12.772 1.789 15.718 1.00 88.81 87 ARG A O 1
ATOM 697 N N . ALA A 1 88 ? -12.116 -0.363 15.735 1.00 88.38 88 ALA A N 1
ATOM 698 C CA . ALA A 1 88 ? -12.880 -0.728 16.929 1.00 88.38 88 ALA A CA 1
ATOM 699 C C . ALA A 1 88 ? -12.463 0.094 18.163 1.00 88.38 88 ALA A C 1
ATOM 701 O O . ALA A 1 88 ? -13.315 0.647 18.863 1.00 88.38 88 ALA A O 1
ATOM 702 N N . LEU A 1 89 ? -11.154 0.252 18.383 1.00 89.69 89 LEU A N 1
ATOM 703 C CA . LEU A 1 89 ? -10.596 1.035 19.486 1.00 89.69 89 LEU A CA 1
ATOM 704 C C . LEU A 1 89 ? -11.028 2.506 19.412 1.00 89.69 89 LEU A C 1
ATOM 706 O O . LEU A 1 89 ? -11.472 3.077 20.408 1.00 89.69 89 LEU A O 1
ATOM 710 N N . LYS A 1 90 ? -10.923 3.127 18.231 1.00 90.44 90 LYS A N 1
ATOM 711 C CA . LYS A 1 90 ? -11.289 4.537 18.042 1.00 90.44 90 LYS A CA 1
ATOM 712 C C . LYS A 1 90 ? -12.790 4.758 18.171 1.00 90.44 90 LYS A C 1
ATOM 714 O O . LYS A 1 90 ? -13.196 5.753 18.765 1.00 90.44 90 LYS A O 1
ATOM 719 N N . CYS A 1 91 ? -13.608 3.819 17.705 1.00 88.81 91 CYS A N 1
ATOM 720 C CA . CYS A 1 91 ? -15.049 3.831 17.941 1.00 88.81 91 CYS A CA 1
ATOM 721 C C . CYS A 1 91 ? -15.396 3.757 19.434 1.00 88.81 91 CYS A C 1
ATOM 723 O O . CYS A 1 91 ? -16.192 4.564 19.914 1.00 88.81 91 CYS A O 1
ATOM 725 N N . ALA A 1 92 ? -14.766 2.849 20.184 1.00 86.06 92 ALA A N 1
ATOM 726 C CA . ALA A 1 92 ? -14.969 2.742 21.627 1.00 86.06 92 ALA A CA 1
ATOM 727 C C . ALA A 1 92 ? -14.506 4.009 22.371 1.00 86.06 92 ALA A C 1
ATOM 729 O O . ALA A 1 92 ? -15.191 4.486 23.274 1.00 86.06 92 ALA A O 1
ATOM 730 N N . GLU A 1 93 ? -13.374 4.601 21.974 1.00 88.62 93 GLU A N 1
ATOM 731 C CA . GLU A 1 93 ? -12.870 5.854 22.548 1.00 88.62 93 GLU A CA 1
ATOM 732 C C . GLU A 1 93 ? -13.833 7.029 22.296 1.00 88.62 93 GLU A C 1
ATOM 734 O O . GLU A 1 93 ? -14.094 7.817 23.206 1.00 88.62 93 GLU A O 1
ATOM 739 N N . LEU A 1 94 ? -14.400 7.131 21.088 1.00 86.81 94 LEU A N 1
ATOM 740 C CA . LEU A 1 94 ? -15.402 8.146 20.745 1.00 86.81 94 LEU A CA 1
ATOM 741 C C . LEU A 1 94 ? -16.676 7.991 21.581 1.00 86.81 94 LEU A C 1
ATOM 743 O O . LEU A 1 94 ? -17.126 8.971 22.174 1.00 86.81 94 LEU A O 1
ATOM 747 N N . GLN A 1 95 ? -17.195 6.766 21.709 1.00 83.19 95 GLN A N 1
ATOM 748 C CA . GLN A 1 95 ? -18.367 6.484 22.543 1.00 83.19 95 GLN A CA 1
ATOM 749 C C . GLN A 1 95 ? -18.109 6.820 24.018 1.00 83.19 95 GLN A C 1
ATOM 751 O O . GLN A 1 95 ? -18.954 7.444 24.656 1.00 83.19 95 GLN A O 1
ATOM 756 N N . ARG A 1 96 ? -16.919 6.498 24.552 1.00 83.62 96 ARG A N 1
ATOM 757 C CA . ARG A 1 96 ? -16.521 6.882 25.922 1.00 83.62 96 ARG A CA 1
ATOM 758 C C . ARG A 1 96 ? -16.448 8.396 26.117 1.00 83.62 96 ARG A C 1
ATOM 760 O O . ARG A 1 96 ? -16.721 8.869 27.214 1.00 83.62 96 ARG A O 1
ATOM 767 N N . LYS A 1 97 ? -16.094 9.150 25.073 1.00 89.56 97 LYS A N 1
ATOM 768 C CA . LYS A 1 97 ? -16.113 10.622 25.073 1.00 89.56 97 LYS A CA 1
ATOM 769 C C . LYS A 1 97 ? -17.508 11.211 24.802 1.00 89.56 97 LYS A C 1
ATOM 771 O O . LYS A 1 97 ? -17.648 12.427 24.837 1.00 89.56 97 LYS A O 1
ATOM 776 N N . GLY A 1 98 ? -18.523 10.384 24.533 1.00 83.25 98 GLY A N 1
ATOM 777 C CA . GLY A 1 98 ? -19.894 10.820 24.243 1.00 83.25 98 GLY A CA 1
ATOM 778 C C . GLY A 1 98 ? -20.135 11.268 22.797 1.00 83.25 98 GLY A C 1
ATOM 779 O O . GLY A 1 98 ? -21.174 11.855 22.505 1.00 83.25 98 GLY A O 1
ATOM 780 N N . PHE A 1 99 ? -19.202 10.996 21.880 1.00 79.62 99 PHE A N 1
ATOM 781 C CA . PHE A 1 99 ? -19.328 11.344 20.465 1.00 79.62 99 PHE A CA 1
ATOM 782 C C . PHE A 1 99 ? -19.653 10.106 19.629 1.00 79.62 99 PHE A C 1
ATOM 784 O O . PHE A 1 99 ? -19.078 9.036 19.813 1.00 79.62 99 PHE A O 1
ATOM 791 N N . THR A 1 100 ? -20.559 10.259 18.667 1.00 80.38 100 THR A N 1
ATOM 792 C CA . THR A 1 100 ? -20.902 9.206 17.707 1.00 80.38 100 THR A CA 1
ATOM 793 C C . THR A 1 100 ? -21.014 9.776 16.299 1.00 80.38 100 THR A C 1
ATOM 795 O O . THR A 1 100 ? -21.247 10.974 16.108 1.00 80.38 100 THR A O 1
ATOM 798 N N . PHE A 1 101 ? -20.834 8.920 15.295 1.00 83.56 101 PHE A N 1
ATOM 799 C CA . PHE A 1 101 ? -21.037 9.305 13.906 1.00 83.56 101 PHE A CA 1
ATOM 800 C C . PHE A 1 101 ? -22.522 9.561 13.637 1.00 83.56 101 PHE A C 1
ATOM 802 O O . PHE A 1 101 ? -23.398 8.830 14.098 1.00 83.56 101 PHE A O 1
ATOM 809 N N . ARG A 1 102 ? -22.815 10.602 12.852 1.00 82.38 102 ARG A N 1
ATOM 810 C CA . ARG A 1 102 ? -24.191 10.930 12.470 1.00 82.38 102 ARG A CA 1
ATOM 811 C C . ARG A 1 102 ? -24.786 9.786 11.628 1.00 82.38 102 ARG A C 1
ATOM 813 O O . ARG A 1 102 ? -24.159 9.393 10.634 1.00 82.38 102 ARG A O 1
ATOM 820 N N . PRO A 1 103 ? -25.992 9.288 11.962 1.00 78.62 103 PRO A N 1
ATOM 821 C CA . PRO A 1 103 ? -26.662 8.264 11.164 1.00 78.62 103 PRO A CA 1
ATOM 822 C C . PRO A 1 103 ? -26.932 8.784 9.741 1.00 78.62 103 PRO A C 1
ATOM 824 O O . PRO A 1 103 ? -27.182 9.973 9.554 1.00 78.62 103 PRO A O 1
ATOM 827 N N . LYS A 1 104 ? -26.872 7.894 8.738 1.00 81.50 104 LYS A N 1
ATOM 828 C CA . LYS A 1 104 ? -26.962 8.184 7.282 1.00 81.50 104 LYS A CA 1
ATOM 829 C C . LYS A 1 104 ? -25.757 8.889 6.639 1.00 81.50 104 LYS A C 1
ATOM 831 O O . LYS A 1 104 ? -25.837 9.300 5.486 1.00 81.50 104 LYS A O 1
ATOM 836 N N . THR A 1 105 ? -24.628 9.011 7.332 1.00 85.88 105 THR A N 1
ATOM 837 C CA . THR A 1 105 ? -23.371 9.443 6.695 1.00 85.88 105 THR A CA 1
ATOM 838 C C . THR A 1 105 ? -22.603 8.249 6.127 1.00 85.88 105 THR A C 1
ATOM 840 O O . THR A 1 105 ? -22.748 7.127 6.610 1.00 85.88 105 THR A O 1
ATOM 843 N N . ARG A 1 106 ? -21.734 8.483 5.131 1.00 84.50 106 ARG A N 1
ATOM 844 C CA . ARG A 1 106 ? -20.894 7.436 4.514 1.00 84.50 106 ARG A CA 1
ATOM 845 C C . ARG A 1 106 ? -20.121 6.609 5.546 1.00 84.50 106 ARG A C 1
ATOM 847 O O . ARG A 1 106 ? -19.923 5.424 5.335 1.00 84.50 106 ARG A O 1
ATOM 854 N N . VAL A 1 107 ? -19.695 7.224 6.648 1.00 83.56 107 VAL A N 1
ATOM 855 C CA . VAL A 1 107 ? -18.870 6.606 7.699 1.00 83.56 107 VAL A CA 1
ATOM 856 C C . VAL A 1 107 ? -19.675 6.067 8.883 1.00 83.56 107 VAL A C 1
ATOM 858 O O . VAL A 1 107 ? -19.087 5.524 9.810 1.00 83.56 107 VAL A O 1
ATOM 861 N N . ALA A 1 108 ? -21.008 6.178 8.865 1.00 79.50 108 ALA A N 1
ATOM 862 C CA . ALA A 1 108 ? -21.853 5.717 9.968 1.00 79.50 108 ALA A CA 1
ATOM 863 C C . ALA A 1 108 ? -21.675 4.216 10.259 1.00 79.50 108 ALA A C 1
ATOM 865 O O . ALA A 1 108 ? -21.694 3.820 11.420 1.00 79.50 108 ALA A O 1
ATOM 866 N N . HIS A 1 109 ? -21.416 3.414 9.219 1.00 82.44 109 HIS A N 1
ATOM 867 C CA . HIS A 1 109 ? -21.158 1.979 9.340 1.00 82.44 109 HIS A CA 1
ATOM 868 C C . HIS A 1 109 ? -19.848 1.650 10.079 1.00 82.44 109 HIS A C 1
ATOM 870 O O . HIS A 1 109 ? -19.676 0.520 10.520 1.00 82.44 109 HIS A O 1
ATOM 876 N N . LEU A 1 110 ? -18.922 2.609 10.258 1.00 83.19 110 LEU A N 1
ATOM 877 C CA . LEU A 1 110 ? -17.627 2.337 10.889 1.00 83.19 110 LEU A CA 1
ATOM 878 C C . LEU A 1 110 ? -17.760 1.888 12.350 1.00 83.19 110 LEU A C 1
ATOM 880 O O . LEU A 1 110 ? -17.030 0.997 12.767 1.00 83.19 110 LEU A O 1
ATOM 884 N N . CYS A 1 111 ? -18.693 2.448 13.117 1.00 83.94 111 CYS A N 1
ATOM 885 C CA . CYS A 1 111 ? -18.858 2.099 14.533 1.00 83.94 111 CYS A CA 1
ATOM 886 C C . CYS A 1 111 ? -20.129 1.304 14.833 1.00 83.94 111 CYS A C 1
ATOM 888 O O . CYS A 1 111 ? -20.458 1.134 16.002 1.00 83.94 111 CYS A O 1
ATOM 890 N N . SER A 1 112 ? -20.851 0.841 13.810 1.00 77.75 112 SER A N 1
ATOM 891 C CA . SER A 1 112 ? -22.117 0.120 13.999 1.00 77.75 112 SER A CA 1
ATOM 892 C C . SER A 1 112 ? -21.942 -1.233 14.688 1.00 77.75 112 SER A C 1
ATOM 894 O O . SER A 1 112 ? -22.851 -1.673 15.381 1.00 77.75 112 SER A O 1
ATOM 896 N N . ASP A 1 113 ? -20.767 -1.847 14.548 1.00 73.25 113 ASP A N 1
ATOM 897 C CA . ASP A 1 113 ? -20.481 -3.187 15.071 1.00 73.25 113 ASP A CA 1
ATOM 898 C C . ASP A 1 113 ? -19.992 -3.175 16.535 1.00 73.25 113 ASP A C 1
ATOM 900 O O . ASP A 1 113 ? -19.858 -4.224 17.159 1.00 73.25 113 ASP A O 1
ATOM 904 N N . VAL A 1 114 ? -19.708 -1.995 17.104 1.00 76.88 114 VAL A N 1
ATOM 905 C CA . VAL A 1 114 ? -19.135 -1.848 18.451 1.00 76.88 114 VAL A CA 1
ATOM 906 C C . VAL A 1 114 ? -20.216 -1.397 19.427 1.00 76.88 114 VAL A C 1
ATOM 908 O O . VAL A 1 114 ? -20.625 -0.233 19.424 1.00 76.88 114 VAL A O 1
ATOM 911 N N . VAL A 1 115 ? -20.652 -2.322 20.284 1.00 77.56 115 VAL A N 1
ATOM 912 C CA . VAL A 1 115 ? -21.668 -2.095 21.321 1.00 77.56 115 VAL A CA 1
ATOM 913 C C . VAL A 1 115 ? -21.071 -2.214 22.728 1.00 77.56 115 VAL A C 1
ATOM 915 O O . VAL A 1 115 ? -20.133 -2.989 22.936 1.00 77.56 115 VAL A O 1
ATOM 918 N N . PRO A 1 116 ? -21.586 -1.466 23.717 1.00 72.44 116 PRO A N 1
ATOM 919 C CA . PRO A 1 116 ? -21.148 -1.606 25.100 1.00 72.44 116 PRO A CA 1
ATOM 920 C C . PRO A 1 116 ? -21.531 -2.982 25.667 1.00 72.44 116 PRO A C 1
ATOM 922 O O . PRO A 1 116 ? -22.615 -3.501 25.420 1.00 72.44 116 PRO A O 1
ATOM 925 N N . ILE A 1 117 ? -20.668 -3.567 26.500 1.00 75.56 117 ILE A N 1
ATOM 926 C CA . ILE A 1 117 ? -20.909 -4.887 27.122 1.00 75.56 117 ILE A CA 1
ATOM 927 C C 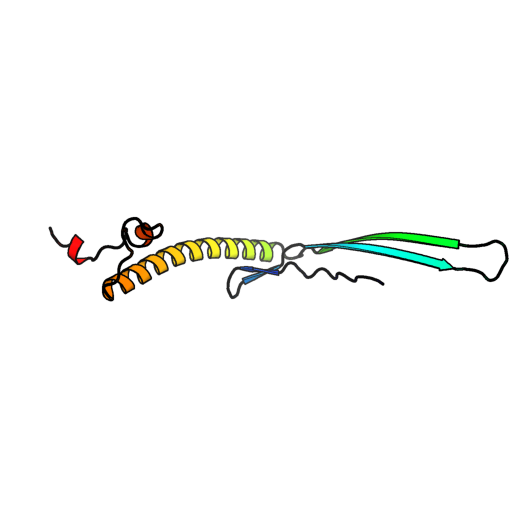. ILE A 1 117 ? -22.198 -4.874 27.965 1.00 75.56 117 ILE A C 1
ATOM 929 O O . ILE A 1 117 ? -22.919 -5.864 28.044 1.00 75.56 117 ILE A O 1
ATOM 933 N N . GLN A 1 118 ? -22.538 -3.723 28.547 1.00 70.81 118 GLN A N 1
ATOM 9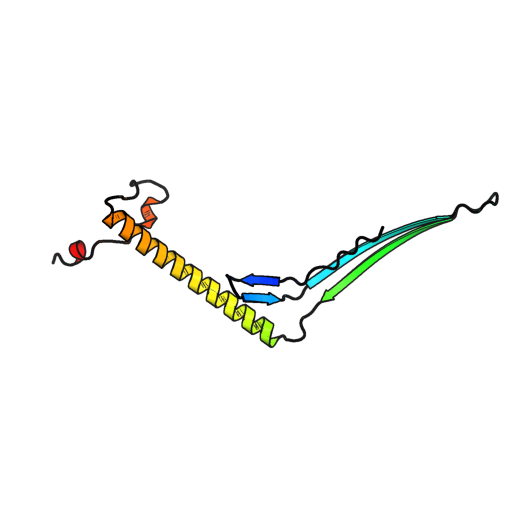34 C CA . GLN A 1 118 ? -23.724 -3.539 29.382 1.00 70.81 118 GLN A CA 1
ATOM 935 C C . GLN A 1 118 ? -25.030 -3.719 28.597 1.00 70.81 118 GLN A C 1
ATOM 937 O O . GLN A 1 118 ? -26.022 -4.147 29.177 1.00 70.81 118 GLN A O 1
ATOM 942 N N . SER A 1 119 ? -25.042 -3.449 27.285 1.00 72.50 119 SER A N 1
ATOM 943 C CA . SER A 1 119 ? -26.219 -3.729 26.454 1.00 72.50 119 SER A CA 1
ATOM 944 C C . SER A 1 119 ? -26.358 -5.210 26.088 1.00 72.50 119 SER A C 1
ATOM 946 O O . SER A 1 119 ? -2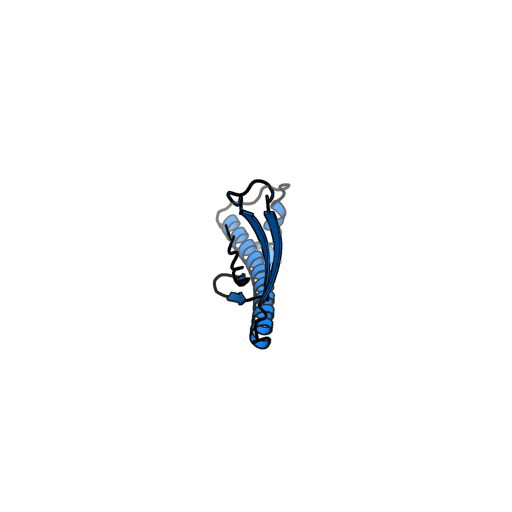7.423 -5.610 25.635 1.00 72.50 119 SER A O 1
ATOM 948 N N . LEU A 1 120 ? -25.311 -6.022 26.283 1.00 75.25 120 LEU A N 1
ATOM 949 C CA . LEU A 1 120 ? -25.323 -7.472 26.044 1.00 75.25 120 LEU A CA 1
ATOM 950 C C . LEU A 1 120 ? -25.621 -8.286 27.313 1.00 75.25 120 LEU A C 1
ATOM 952 O O . LEU A 1 120 ? -26.116 -9.401 27.212 1.00 75.25 120 LEU A O 1
ATOM 956 N N . LEU A 1 121 ? -25.346 -7.729 28.496 1.00 75.38 121 LEU A N 1
ATOM 957 C CA . LEU A 1 121 ? -25.603 -8.364 29.798 1.00 75.38 121 LEU A CA 1
ATOM 958 C C . LEU A 1 121 ? -27.069 -8.291 30.251 1.00 75.38 121 LEU A C 1
ATOM 960 O O . LEU A 1 121 ? -27.402 -8.802 31.315 1.00 75.38 121 LEU A O 1
ATOM 964 N N . ASN A 1 122 ? -27.948 -7.652 29.476 1.00 59.16 122 ASN A N 1
ATOM 965 C CA . ASN A 1 122 ? -29.355 -7.514 29.831 1.00 59.16 122 ASN A CA 1
ATOM 966 C C . ASN A 1 122 ? -30.171 -8.694 29.278 1.00 59.16 122 ASN A C 1
ATOM 968 O O . ASN A 1 122 ? -30.913 -8.546 28.303 1.00 59.16 122 ASN A O 1
ATOM 972 N N . LYS A 1 123 ? -29.980 -9.873 29.882 1.00 50.19 123 LYS A N 1
ATOM 973 C CA . LYS A 1 123 ? -30.958 -10.964 29.903 1.00 50.19 123 LYS A CA 1
ATOM 974 C C . LYS A 1 123 ? -30.665 -11.961 31.017 1.00 50.19 123 LYS A C 1
ATOM 976 O O . LYS A 1 123 ? -29.513 -12.440 31.075 1.00 50.19 123 LYS A O 1
#

Secondary structure (DSSP, 8-state):
------PPP-EEEETTTEEEE--EEEEEEEEEEEEE--SSTT--EEEEEEEEEEEEE--S-HHHHHHHHHHHHHHHHHHHHHHHHHHHHHHHHHHHTT--PPTTSTTGGGGTT---HHHHS--

Radius of gyration: 30.33 Å; chains: 1; bounding box: 69×40×80 Å

Foldseek 3Di:
DFPPCPPDFPFDDQPDPQTAGAKDKDKGWDWDWDFDDPPDDDDTDTDIDTDMDIDTGHDPCPVVNVVSVVVSVVSVVVVVVVVLVVLQVVLVVCVVVVHADDPPDPCNVSNPVHDDVVVVPPD

Sequence (123 aa):
MQFQNNGAPSRQSFGSNISCNGSTMTFSPFYMGNDTEPQTEDGYVISENWGFQINFSVPLNRDLTKQCERMAESQIQKNKLDFELVRALKCAELQRKGFTFRPKTRVAHLCSDVVPIQSLLNK

pLDDT: mean 74.95, std 11.47, range [40.22, 90.56]